Protein AF-A0A352S999-F1 (afdb_monomer)

Radius of gyration: 13.41 Å; Cα contacts (8 Å, |Δi|>4): 61; chains: 1; bounding box: 33×15×32 Å

pLDDT: mean 90.25, std 10.5, range [52.69, 98.38]

Mean predicted aligned error: 4.67 Å

Structure (mmCIF, N/CA/C/O backbone):
data_AF-A0A352S999-F1
#
_entry.id   AF-A0A352S999-F1
#
loop_
_atom_site.group_PDB
_atom_site.id
_atom_site.type_symbol
_atom_site.label_atom_id
_atom_site.label_alt_id
_atom_site.label_comp_id
_atom_site.label_asym_id
_atom_site.label_entity_id
_atom_site.label_seq_id
_atom_site.pdbx_PDB_ins_code
_atom_site.Cartn_x
_atom_site.Cartn_y
_atom_site.Cartn_z
_atom_site.occupancy
_atom_site.B_iso_or_equiv
_atom_site.auth_seq_id
_atom_site.auth_comp_id
_atom_site.auth_asym_id
_atom_site.auth_atom_id
_atom_site.pdbx_PDB_model_num
ATOM 1 N N . GLU A 1 1 ? 4.185 6.994 -8.651 1.00 67.81 1 GLU A N 1
ATOM 2 C CA . GLU A 1 1 ? 4.415 6.225 -9.902 1.00 67.81 1 GLU A CA 1
ATOM 3 C C . GLU A 1 1 ? 5.870 6.221 -10.395 1.00 67.81 1 GLU A C 1
ATOM 5 O O . GLU A 1 1 ? 6.312 5.173 -10.841 1.00 67.81 1 GLU A O 1
ATOM 10 N N . ALA A 1 2 ? 6.634 7.318 -10.285 1.00 79.94 2 ALA A N 1
ATOM 11 C CA . ALA A 1 2 ? 7.992 7.442 -10.850 1.00 79.94 2 ALA A CA 1
ATOM 12 C C . ALA A 1 2 ? 8.980 6.302 -10.511 1.00 79.94 2 ALA A C 1
ATOM 14 O O . ALA A 1 2 ? 9.811 5.942 -11.337 1.00 79.94 2 ALA A O 1
ATOM 15 N N . LEU A 1 3 ? 8.884 5.711 -9.315 1.00 80.31 3 LEU A N 1
ATOM 16 C CA . LEU A 1 3 ? 9.752 4.607 -8.881 1.00 80.31 3 LEU A CA 1
ATOM 17 C C . LEU A 1 3 ? 9.511 3.316 -9.687 1.00 80.31 3 LEU A C 1
ATOM 19 O O . LEU A 1 3 ? 10.444 2.566 -9.945 1.00 80.31 3 LEU A O 1
ATOM 23 N N . VAL A 1 4 ? 8.276 3.096 -10.148 1.00 81.88 4 VAL A N 1
ATOM 24 C CA . VAL A 1 4 ? 7.887 1.934 -10.967 1.00 81.88 4 VAL A CA 1
ATOM 25 C C . VAL A 1 4 ? 8.463 2.021 -12.381 1.00 81.88 4 VAL A C 1
ATOM 27 O O . VAL A 1 4 ? 8.696 0.999 -13.018 1.00 81.88 4 VAL A O 1
ATOM 30 N N . THR A 1 5 ? 8.709 3.238 -12.869 1.00 83.81 5 THR A N 1
ATOM 31 C CA . THR A 1 5 ? 9.182 3.522 -14.231 1.00 83.81 5 THR A CA 1
ATOM 32 C C . T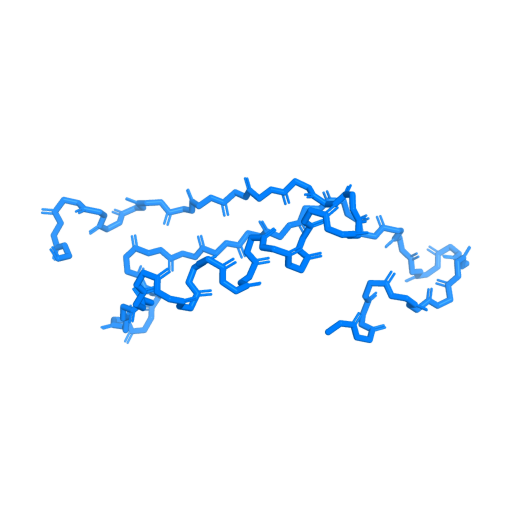HR A 1 5 ? 10.656 3.929 -14.280 1.00 83.81 5 THR A C 1
ATOM 34 O O . THR A 1 5 ? 11.108 4.440 -15.304 1.00 83.81 5 THR A O 1
ATOM 37 N N . ARG A 1 6 ? 11.407 3.763 -13.181 1.00 81.00 6 ARG A N 1
ATOM 38 C CA . ARG A 1 6 ? 12.849 4.052 -13.149 1.00 81.00 6 ARG A CA 1
ATOM 39 C C . ARG A 1 6 ? 13.640 3.082 -14.038 1.00 81.00 6 ARG A C 1
ATOM 41 O O . ARG A 1 6 ? 13.121 2.074 -14.513 1.00 81.00 6 ARG A O 1
ATOM 48 N N . ARG A 1 7 ? 14.898 3.458 -14.292 1.00 74.12 7 ARG A N 1
ATOM 49 C CA . ARG A 1 7 ? 15.849 2.783 -15.187 1.00 74.12 7 ARG A CA 1
ATOM 50 C C . ARG A 1 7 ? 15.931 1.280 -14.890 1.00 74.12 7 ARG A C 1
ATOM 52 O O . ARG A 1 7 ? 15.774 0.869 -13.752 1.00 74.12 7 ARG A O 1
ATOM 59 N N . ALA A 1 8 ? 16.161 0.470 -15.921 1.00 72.69 8 ALA A N 1
ATOM 60 C CA . ALA A 1 8 ? 16.123 -0.993 -15.842 1.00 72.69 8 ALA A CA 1
ATOM 61 C C . ALA A 1 8 ? 17.521 -1.634 -15.735 1.00 72.69 8 ALA A C 1
ATOM 63 O O . ALA A 1 8 ? 17.753 -2.683 -16.335 1.00 72.69 8 ALA A O 1
ATOM 64 N N . ASP A 1 9 ? 18.457 -0.988 -15.038 1.00 79.56 9 ASP A N 1
ATOM 65 C CA . ASP A 1 9 ? 19.802 -1.528 -14.809 1.00 79.56 9 ASP A CA 1
ATOM 66 C C . ASP A 1 9 ? 19.901 -2.284 -13.471 1.00 79.56 9 ASP A C 1
ATOM 68 O O . ASP A 1 9 ? 18.951 -2.334 -12.687 1.00 79.56 9 ASP A O 1
ATOM 72 N N . ILE A 1 10 ? 21.055 -2.910 -13.230 1.00 78.31 10 ILE A N 1
ATOM 73 C CA . ILE A 1 10 ? 21.292 -3.809 -12.091 1.00 78.31 10 ILE A CA 1
ATOM 74 C C . ILE A 1 10 ? 21.095 -3.146 -10.719 1.00 78.31 10 ILE A C 1
ATOM 76 O O . ILE A 1 10 ? 20.858 -3.849 -9.739 1.00 78.31 10 ILE A O 1
ATOM 80 N N . HIS A 1 11 ? 21.162 -1.816 -10.636 1.00 85.12 11 HIS A N 1
ATOM 81 C CA . HIS A 1 11 ? 20.988 -1.077 -9.386 1.00 85.12 11 HIS A CA 1
ATOM 82 C C . HIS A 1 11 ? 19.518 -0.722 -9.110 1.00 85.12 11 HIS A C 1
ATOM 84 O O . HIS A 1 11 ? 19.190 -0.257 -8.018 1.00 85.12 11 HIS A O 1
ATOM 90 N N . TYR A 1 12 ? 18.622 -0.976 -10.069 1.00 81.62 12 TYR A N 1
ATOM 91 C CA . TYR A 1 12 ? 17.191 -0.694 -9.977 1.00 81.62 12 TYR A CA 1
ATOM 92 C C . TYR A 1 12 ? 16.378 -1.950 -10.312 1.00 81.62 12 TYR A C 1
ATOM 94 O O . TYR A 1 12 ? 15.862 -2.099 -11.428 1.00 81.62 12 TYR A O 1
ATOM 102 N N . PRO A 1 13 ? 16.234 -2.881 -9.351 1.00 85.50 13 PRO A N 1
ATOM 103 C CA . PRO A 1 13 ? 15.410 -4.059 -9.558 1.00 85.50 13 PRO A CA 1
ATOM 104 C C . PRO A 1 13 ? 13.982 -3.640 -9.906 1.00 85.50 13 PRO A C 1
ATOM 106 O O . PRO A 1 13 ? 13.375 -2.794 -9.247 1.00 85.50 13 PRO A O 1
ATOM 109 N N . LYS A 1 14 ? 13.438 -4.244 -10.967 1.00 87.00 14 LYS A N 1
ATOM 110 C CA . LYS A 1 14 ? 12.096 -3.921 -11.456 1.00 87.00 14 LYS A CA 1
ATOM 111 C C . LYS A 1 14 ? 11.063 -4.192 -10.354 1.00 87.00 14 LYS A C 1
ATOM 113 O O . LYS A 1 14 ? 10.946 -5.346 -9.933 1.00 87.00 14 LYS A O 1
ATOM 118 N N . PRO A 1 15 ? 10.259 -3.196 -9.943 1.00 91.81 15 PRO A N 1
ATOM 119 C CA . PRO A 1 15 ? 9.224 -3.410 -8.941 1.00 91.81 15 PRO A CA 1
ATOM 120 C C . PRO A 1 15 ? 8.206 -4.472 -9.373 1.00 91.81 15 PRO A C 1
ATOM 122 O O . PRO A 1 15 ? 7.922 -4.657 -10.563 1.00 91.81 15 PRO A O 1
ATOM 125 N N . ARG A 1 16 ? 7.671 -5.199 -8.388 1.00 94.06 16 ARG A N 1
ATOM 126 C CA . ARG A 1 16 ? 6.690 -6.282 -8.592 1.00 94.06 16 ARG A CA 1
ATOM 127 C C . ARG A 1 16 ? 5.492 -6.214 -7.661 1.00 94.06 16 ARG A C 1
ATOM 129 O O . ARG A 1 16 ? 4.459 -6.799 -7.978 1.00 94.06 16 ARG A O 1
ATOM 136 N N . VAL A 1 17 ? 5.635 -5.544 -6.524 1.00 96.19 17 VAL A N 1
ATOM 137 C CA . VAL A 1 17 ? 4.635 -5.529 -5.460 1.00 96.19 17 VAL A CA 1
ATOM 138 C C . VAL A 1 17 ? 4.572 -4.132 -4.857 1.00 96.19 17 VAL A C 1
ATOM 140 O O . VAL A 1 17 ? 5.600 -3.471 -4.717 1.00 96.19 17 VAL A O 1
ATOM 143 N N . VAL A 1 18 ? 3.368 -3.702 -4.505 1.00 96.94 18 VAL A N 1
ATOM 144 C CA . VAL A 1 18 ? 3.115 -2.607 -3.569 1.00 96.94 18 VAL A CA 1
ATOM 145 C C . VAL A 1 18 ? 2.617 -3.243 -2.276 1.00 96.94 18 VAL A C 1
ATOM 147 O O . VAL A 1 18 ? 1.657 -4.010 -2.315 1.00 96.94 18 VAL A O 1
ATOM 150 N N . SER A 1 19 ? 3.274 -2.953 -1.156 1.00 97.25 19 SER A N 1
ATOM 151 C CA . SER A 1 19 ? 2.814 -3.351 0.176 1.00 97.25 19 SER A CA 1
ATOM 152 C C . SER A 1 19 ? 2.326 -2.115 0.920 1.00 97.25 19 SER A C 1
ATOM 154 O O . SER A 1 19 ? 2.995 -1.084 0.866 1.00 97.25 19 SER A O 1
ATOM 156 N N . LEU A 1 20 ? 1.182 -2.218 1.591 1.00 96.94 20 LEU A N 1
ATOM 157 C CA . LEU A 1 20 ? 0.644 -1.177 2.468 1.00 96.94 20 LEU A CA 1
ATOM 158 C C . LEU A 1 20 ? 0.219 -1.778 3.808 1.00 96.94 20 LEU A C 1
ATOM 160 O O . LEU A 1 20 ? -0.269 -2.903 3.837 1.00 96.94 20 LEU A O 1
ATOM 164 N N . THR A 1 21 ? 0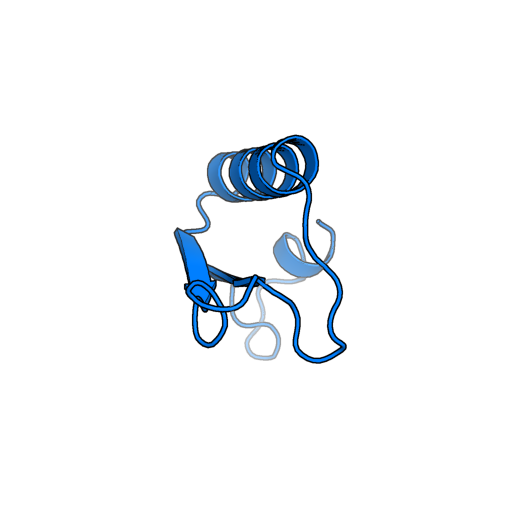.382 -1.030 4.892 1.00 96.94 21 THR A N 1
ATOM 165 C CA . THR A 1 21 ? 0.004 -1.460 6.245 1.00 96.94 21 THR A CA 1
ATOM 166 C C . THR A 1 21 ? -1.305 -0.780 6.641 1.00 96.94 21 THR A C 1
ATOM 168 O O . THR A 1 21 ? -1.445 0.428 6.449 1.00 96.94 21 THR A O 1
ATOM 171 N N . GLN A 1 22 ? -2.274 -1.538 7.157 1.00 95.62 22 GLN A N 1
ATOM 172 C CA . GLN A 1 22 ? -3.593 -1.032 7.546 1.00 95.62 22 GLN A CA 1
ATOM 173 C C . GLN A 1 22 ? -4.038 -1.615 8.904 1.00 95.62 22 GLN A C 1
ATOM 175 O O . GLN A 1 22 ? -4.269 -2.819 9.015 1.00 95.62 22 GLN A O 1
ATOM 180 N N . ALA A 1 23 ? -4.221 -0.808 9.956 1.00 95.00 23 ALA A N 1
ATOM 181 C CA . ALA A 1 23 ? -3.791 0.593 10.105 1.00 95.00 23 ALA A CA 1
ATOM 182 C C . ALA A 1 23 ? -2.262 0.751 9.970 1.00 95.00 23 ALA A C 1
ATOM 184 O O . ALA A 1 23 ? -1.521 -0.198 10.242 1.00 95.00 23 ALA A O 1
ATOM 185 N N . THR A 1 24 ? -1.789 1.931 9.557 1.00 95.31 24 THR A N 1
ATOM 186 C CA . THR A 1 24 ? -0.359 2.202 9.331 1.00 95.31 24 THR A CA 1
ATOM 187 C C . THR A 1 24 ? 0.462 2.083 10.616 1.00 95.31 24 THR A C 1
ATOM 189 O O . THR A 1 24 ? -0.053 2.057 11.736 1.00 95.31 24 THR A O 1
ATOM 192 N N . GLU A 1 25 ? 1.783 2.050 10.470 1.00 95.06 25 GLU A N 1
ATOM 193 C CA . GLU A 1 25 ? 2.738 1.962 11.574 1.00 95.06 25 GLU A CA 1
ATOM 194 C C . GLU A 1 25 ? 2.655 3.158 12.533 1.00 95.06 25 GLU A C 1
ATOM 196 O O . GLU A 1 25 ? 3.038 3.036 13.695 1.00 95.06 25 GLU A O 1
ATOM 201 N N . VAL A 1 26 ? 2.130 4.293 12.061 1.00 95.56 26 VAL A N 1
ATOM 202 C CA . VAL A 1 26 ? 1.967 5.538 12.827 1.00 95.56 26 VAL A CA 1
ATOM 203 C C . VAL A 1 26 ? 0.509 5.812 13.217 1.00 95.56 26 VAL A C 1
ATOM 205 O O . VAL A 1 26 ? 0.172 6.929 13.599 1.00 95.56 26 VAL A O 1
ATOM 208 N N . GLY A 1 27 ? -0.359 4.798 13.142 1.00 93.56 27 GLY A N 1
ATOM 209 C CA . GLY A 1 27 ? -1.734 4.862 13.648 1.00 93.56 27 GLY A CA 1
ATOM 210 C C . GLY A 1 27 ? -2.722 5.611 12.752 1.00 93.56 27 GLY A C 1
ATOM 211 O O . GLY A 1 27 ? -3.790 5.995 13.218 1.00 93.56 27 GLY A O 1
ATOM 212 N N . THR A 1 28 ? -2.390 5.828 11.477 1.00 95.75 28 THR A N 1
ATOM 213 C CA . THR A 1 28 ? -3.340 6.364 10.490 1.00 95.75 28 THR A CA 1
ATOM 214 C C . THR A 1 28 ? -4.046 5.237 9.741 1.00 95.75 28 THR A C 1
ATOM 216 O O . THR A 1 28 ? -3.561 4.109 9.687 1.00 95.75 28 THR A O 1
ATOM 219 N N . VAL A 1 29 ? -5.202 5.537 9.152 1.00 95.88 29 VAL A N 1
ATOM 220 C CA . VAL A 1 29 ? -6.014 4.569 8.407 1.00 95.88 29 VAL A CA 1
ATOM 221 C C . VAL A 1 29 ? -6.187 5.071 6.983 1.00 95.88 29 VAL A C 1
ATOM 223 O O . VAL A 1 29 ? -6.598 6.212 6.782 1.00 95.88 29 VAL A O 1
ATOM 226 N N . TYR A 1 30 ? -5.892 4.219 6.000 1.00 96.81 30 TYR A N 1
ATOM 227 C CA . TYR A 1 30 ? -6.253 4.514 4.613 1.00 96.81 30 TYR A CA 1
ATOM 228 C C . TYR A 1 30 ? -7.768 4.428 4.434 1.00 96.81 30 TYR A C 1
ATOM 230 O O . TYR A 1 30 ? -8.390 3.458 4.877 1.00 96.81 30 TYR A O 1
ATOM 238 N N . THR A 1 31 ? -8.361 5.380 3.724 1.00 97.25 31 THR A N 1
ATOM 239 C CA . THR A 1 31 ? -9.762 5.281 3.306 1.00 97.25 31 THR A CA 1
ATOM 240 C C . THR A 1 31 ? -9.937 4.212 2.227 1.00 97.25 31 THR A C 1
ATOM 242 O O . THR A 1 31 ? -8.987 3.784 1.559 1.00 97.25 31 THR A O 1
ATOM 245 N N . VAL A 1 32 ? -11.179 3.774 2.010 1.00 97.06 32 VAL A N 1
ATOM 246 C CA . VAL A 1 32 ? -11.494 2.813 0.942 1.00 97.06 32 VAL A CA 1
ATOM 247 C C . VAL A 1 32 ? -11.111 3.381 -0.428 1.00 97.06 32 VAL A C 1
ATOM 249 O O . VAL A 1 32 ? -10.590 2.654 -1.278 1.00 97.06 32 VAL A O 1
ATOM 252 N N . GLU A 1 33 ? -11.331 4.674 -0.648 1.00 98.38 33 GLU A N 1
ATOM 253 C CA . GLU A 1 33 ? -11.004 5.387 -1.882 1.00 98.38 33 GLU A CA 1
ATOM 254 C C . GLU A 1 33 ? -9.492 5.419 -2.127 1.00 98.38 33 GLU A C 1
ATOM 256 O O . GLU A 1 33 ? -9.046 5.158 -3.248 1.00 98.38 33 GLU A O 1
ATOM 261 N N . GLU A 1 34 ? -8.695 5.660 -1.085 1.00 98.19 34 GLU A N 1
ATOM 262 C CA . GLU A 1 34 ? -7.233 5.643 -1.167 1.00 98.19 34 GLU A CA 1
ATOM 263 C C . GLU A 1 34 ? -6.706 4.248 -1.514 1.00 98.19 34 GLU A C 1
ATOM 265 O O . GLU A 1 34 ? -5.902 4.100 -2.441 1.00 98.19 34 G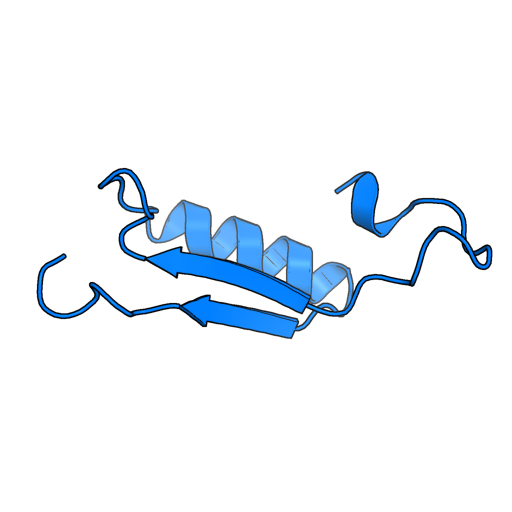LU A O 1
ATOM 270 N N . VAL A 1 35 ? -7.212 3.202 -0.848 1.00 97.75 35 VAL A N 1
ATOM 271 C CA . VAL A 1 35 ? -6.837 1.812 -1.156 1.00 97.75 35 VAL A CA 1
ATOM 272 C C . VAL A 1 35 ? -7.213 1.459 -2.598 1.00 97.75 35 VAL A C 1
ATOM 274 O O . VAL A 1 35 ? -6.406 0.869 -3.325 1.00 97.75 35 VAL A O 1
ATOM 277 N N . ARG A 1 36 ? -8.404 1.861 -3.063 1.00 98.25 36 ARG A N 1
ATOM 278 C CA . ARG A 1 36 ? -8.837 1.662 -4.457 1.00 98.25 36 ARG A CA 1
ATOM 279 C C . ARG A 1 36 ? -7.926 2.382 -5.446 1.00 98.25 36 ARG A C 1
ATOM 281 O O . ARG A 1 36 ? -7.565 1.794 -6.468 1.00 98.25 36 ARG A O 1
ATOM 288 N N . ALA A 1 37 ? -7.530 3.619 -5.156 1.00 98.25 37 ALA A N 1
ATOM 289 C CA . ALA A 1 37 ? -6.628 4.387 -6.007 1.00 98.25 37 ALA A CA 1
ATOM 290 C C . ALA A 1 37 ? -5.251 3.711 -6.122 1.00 98.25 37 ALA A C 1
ATOM 292 O O . ALA A 1 37 ? -4.743 3.531 -7.235 1.00 98.25 37 ALA A O 1
ATOM 293 N N . ILE A 1 38 ? -4.685 3.254 -4.998 1.00 97.19 38 ILE A N 1
ATOM 294 C CA . ILE A 1 38 ? -3.420 2.504 -4.962 1.00 97.19 38 ILE A CA 1
ATO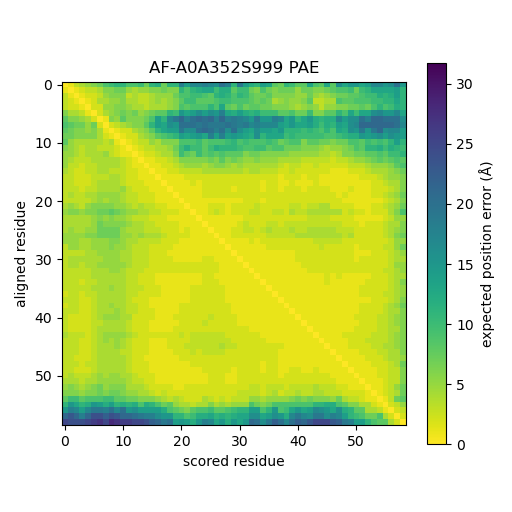M 295 C C . ILE A 1 38 ? -3.537 1.211 -5.780 1.00 97.19 38 ILE A C 1
ATOM 297 O O . ILE A 1 38 ? -2.702 0.948 -6.652 1.00 97.19 38 ILE A O 1
ATOM 301 N N . ALA A 1 39 ? -4.596 0.426 -5.561 1.00 97.56 39 ALA A N 1
ATOM 302 C CA . ALA A 1 39 ? -4.820 -0.829 -6.273 1.00 97.56 39 ALA A CA 1
ATOM 303 C C . ALA A 1 39 ? -4.996 -0.625 -7.788 1.00 97.56 39 ALA A C 1
ATOM 305 O O . ALA A 1 39 ? -4.463 -1.399 -8.587 1.00 97.56 39 ALA A O 1
ATOM 306 N N . ALA A 1 40 ? -5.687 0.440 -8.207 1.00 97.88 40 ALA A N 1
ATOM 307 C CA . ALA A 1 40 ? -5.854 0.776 -9.618 1.00 97.88 40 ALA A CA 1
ATOM 308 C C . ALA A 1 40 ? -4.510 1.095 -10.293 1.00 97.88 40 ALA A C 1
ATOM 310 O O . ALA A 1 40 ? -4.241 0.613 -11.397 1.00 97.88 40 ALA A O 1
ATOM 311 N N . ILE A 1 41 ? -3.645 1.867 -9.626 1.00 96.56 41 ILE A N 1
ATOM 312 C CA . ILE A 1 41 ? -2.289 2.165 -10.109 1.00 96.56 41 ILE A CA 1
ATOM 313 C C . ILE A 1 41 ? -1.464 0.876 -10.215 1.00 96.56 41 ILE A C 1
ATOM 315 O O . ILE A 1 41 ? -0.863 0.617 -11.261 1.00 96.56 41 ILE A O 1
ATOM 319 N N . ALA A 1 42 ? -1.464 0.051 -9.164 1.00 96.44 42 ALA A N 1
ATOM 320 C CA . ALA A 1 42 ? -0.733 -1.212 -9.136 1.00 96.44 42 ALA A CA 1
ATOM 321 C C . ALA A 1 42 ? -1.162 -2.134 -10.288 1.00 96.44 42 ALA A C 1
ATOM 323 O O . ALA A 1 42 ? -0.312 -2.616 -11.038 1.00 96.44 42 ALA A O 1
ATOM 324 N N . LYS A 1 43 ? -2.475 -2.276 -10.519 1.00 96.75 43 LYS A N 1
ATOM 325 C CA . LYS A 1 43 ? -3.031 -3.069 -11.623 1.00 96.75 43 LYS A CA 1
ATOM 326 C C . LYS A 1 43 ? -2.571 -2.565 -12.993 1.00 96.75 43 LYS A C 1
ATOM 328 O O . LYS A 1 43 ? -2.101 -3.367 -13.797 1.00 96.75 43 LYS A O 1
ATOM 333 N N . ARG A 1 44 ? -2.637 -1.249 -13.259 1.00 96.62 44 ARG A N 1
ATOM 334 C CA . ARG A 1 44 ? -2.149 -0.658 -14.528 1.00 96.62 44 ARG A CA 1
ATOM 335 C C . ARG A 1 44 ? -0.666 -0.936 -14.775 1.00 96.62 44 ARG A C 1
ATOM 337 O O . ARG A 1 44 ? -0.239 -1.020 -15.922 1.00 96.62 44 ARG A O 1
ATOM 344 N N . ARG A 1 45 ? 0.120 -1.068 -13.706 1.00 94.62 45 ARG A N 1
ATOM 345 C CA . ARG A 1 45 ? 1.562 -1.340 -13.761 1.00 94.62 45 ARG A CA 1
ATOM 346 C C . ARG A 1 45 ? 1.918 -2.818 -13.596 1.00 94.62 45 ARG A C 1
ATOM 348 O O . ARG A 1 45 ? 3.099 -3.131 -13.499 1.00 94.62 45 ARG A O 1
ATOM 355 N N . GLN A 1 46 ? 0.924 -3.711 -13.583 1.00 95.12 46 GLN A N 1
ATOM 356 C CA . GLN A 1 46 ? 1.109 -5.155 -13.388 1.00 95.12 46 GLN A CA 1
ATOM 357 C C . GLN A 1 46 ? 1.867 -5.492 -12.088 1.00 95.12 46 GLN A C 1
ATOM 359 O O . GLN A 1 46 ? 2.622 -6.462 -12.015 1.00 95.12 46 GLN A O 1
ATOM 364 N N . LEU A 1 47 ? 1.674 -4.672 -11.054 1.00 96.75 47 LEU A N 1
ATOM 365 C CA . LEU A 1 47 ? 2.188 -4.909 -9.711 1.00 96.75 47 LEU A CA 1
ATOM 366 C C . LEU A 1 47 ? 1.140 -5.670 -8.898 1.00 96.75 47 LEU A C 1
ATOM 368 O O . LEU A 1 47 ? -0.056 -5.387 -8.984 1.00 96.75 47 LEU A O 1
ATOM 372 N N . ARG A 1 48 ? 1.595 -6.610 -8.071 1.00 97.69 48 ARG A N 1
ATOM 373 C CA . ARG A 1 48 ? 0.750 -7.229 -7.044 1.00 97.69 48 ARG A CA 1
ATOM 374 C C . ARG A 1 48 ? 0.538 -6.242 -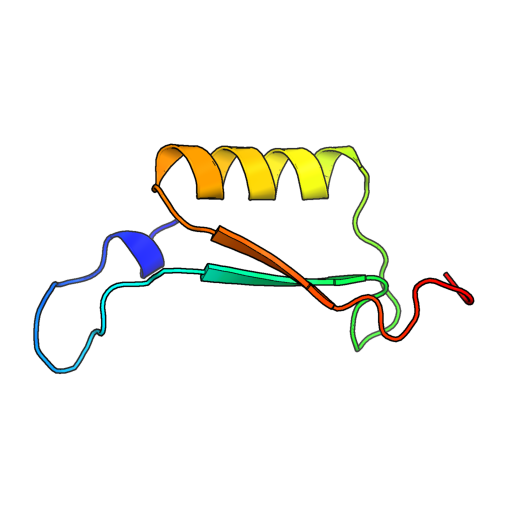5.901 1.00 97.69 48 ARG A C 1
ATOM 376 O O . ARG A 1 48 ? 1.378 -5.375 -5.667 1.00 97.69 48 ARG A O 1
ATOM 383 N N . VAL A 1 49 ? -0.562 -6.396 -5.178 1.00 97.75 49 VAL A N 1
ATOM 384 C CA . VAL A 1 49 ? -0.832 -5.619 -3.967 1.00 97.75 49 VAL A CA 1
ATOM 385 C C . VAL A 1 49 ? 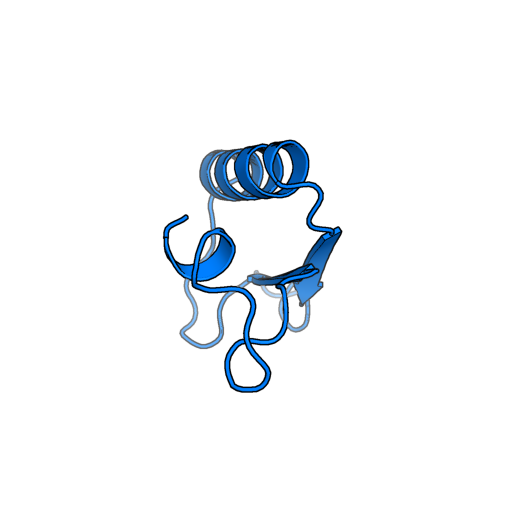-0.836 -6.571 -2.784 1.00 97.75 49 VAL A C 1
ATOM 387 O O . VAL A 1 49 ? -1.481 -7.615 -2.835 1.00 97.75 49 VAL A O 1
ATOM 390 N N . HIS A 1 50 ? -0.100 -6.205 -1.745 1.00 97.81 50 HIS A N 1
ATOM 391 C CA . HIS A 1 50 ? -0.116 -6.846 -0.442 1.00 97.81 50 HIS A CA 1
ATOM 392 C C . HIS A 1 50 ? 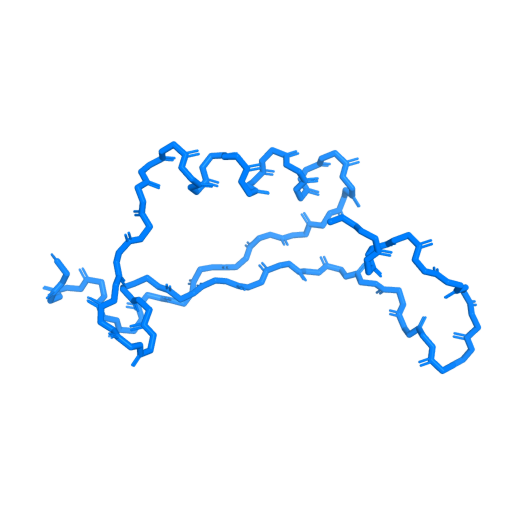-0.630 -5.833 0.586 1.00 97.81 50 HIS A C 1
ATOM 394 O O . HIS A 1 50 ? -0.265 -4.657 0.527 1.00 97.81 50 HIS A O 1
ATOM 400 N N . MET A 1 51 ? -1.475 -6.287 1.509 1.00 97.31 51 MET A N 1
ATOM 401 C CA . MET A 1 51 ? -1.906 -5.501 2.660 1.00 97.31 51 MET A CA 1
ATOM 402 C C . MET A 1 51 ? -1.431 -6.209 3.924 1.00 97.31 51 MET A C 1
ATOM 404 O O . MET A 1 51 ? -1.864 -7.325 4.199 1.00 97.31 51 MET A O 1
ATOM 408 N N . ASP A 1 52 ? -0.553 -5.554 4.677 1.00 96.69 52 ASP A N 1
ATOM 409 C CA . ASP A 1 52 ? -0.216 -5.960 6.034 1.00 96.69 52 ASP A CA 1
ATOM 410 C C . ASP A 1 52 ? -1.337 -5.501 6.976 1.00 96.69 52 ASP A C 1
ATOM 412 O O . ASP A 1 52 ? -1.536 -4.308 7.215 1.00 96.69 52 ASP A O 1
ATOM 416 N N . GLY A 1 53 ? -2.099 -6.474 7.471 1.00 94.50 53 GLY A N 1
ATOM 417 C CA . GLY A 1 53 ? -3.222 -6.283 8.380 1.00 94.50 53 GLY A CA 1
ATOM 418 C C . GLY A 1 53 ? -2.874 -6.521 9.848 1.00 94.50 53 GLY A C 1
ATOM 419 O O . GLY A 1 53 ? -3.766 -6.897 10.606 1.00 94.50 53 GLY A O 1
ATOM 420 N N . ALA A 1 54 ? -1.619 -6.340 10.279 1.00 93.44 54 ALA A N 1
ATOM 421 C CA . ALA A 1 54 ? -1.193 -6.597 11.662 1.00 93.44 54 ALA A CA 1
ATOM 422 C C . ALA A 1 54 ? -2.070 -5.918 12.738 1.00 93.44 54 ALA A C 1
ATOM 424 O O . ALA A 1 54 ? -2.110 -6.372 13.880 1.00 93.44 54 ALA A O 1
ATOM 425 N N . ARG A 1 55 ? -2.781 -4.837 12.384 1.00 91.31 55 ARG A N 1
ATOM 426 C CA . ARG A 1 55 ? -3.684 -4.082 13.269 1.00 91.31 55 ARG A CA 1
ATOM 427 C C . ARG A 1 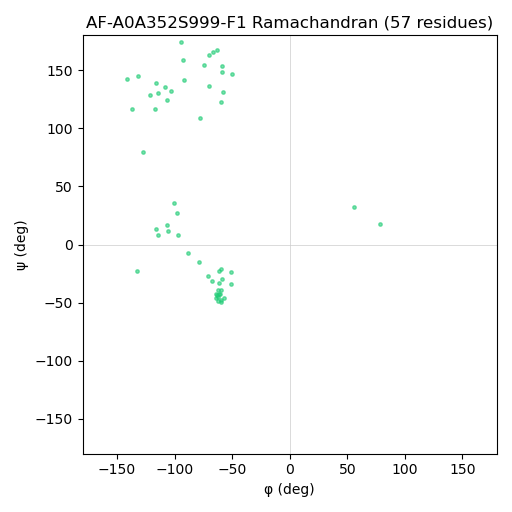55 ? -5.152 -4.125 12.830 1.00 91.31 55 ARG A C 1
ATOM 429 O O . ARG A 1 55 ? -5.948 -3.360 13.354 1.00 91.31 55 ARG A O 1
ATOM 436 N N . PHE A 1 56 ? -5.530 -5.013 11.909 1.00 81.69 56 PHE A N 1
ATOM 437 C CA . PHE A 1 56 ? -6.861 -5.023 11.286 1.00 81.69 56 PHE A CA 1
ATOM 438 C C . PHE A 1 56 ? -8.013 -5.242 12.280 1.00 81.69 56 PHE A C 1
ATOM 440 O O . PHE A 1 56 ?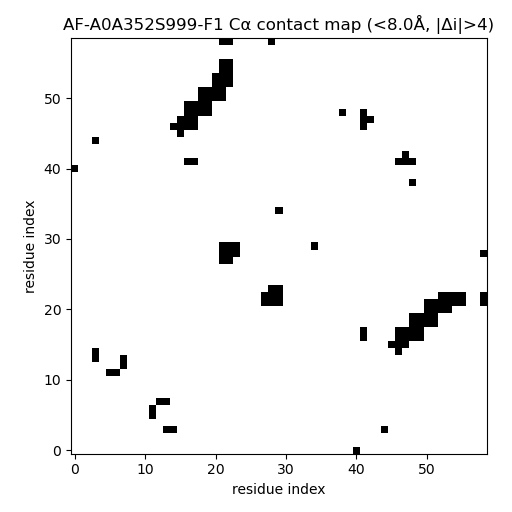 -9.088 -4.690 12.099 1.00 81.69 56 PHE A O 1
ATOM 447 N N . ALA A 1 57 ? -7.789 -6.018 13.347 1.00 69.69 57 ALA A N 1
ATOM 448 C CA . ALA A 1 57 ? -8.803 -6.278 14.376 1.00 69.69 57 ALA A CA 1
ATOM 449 C C . ALA A 1 57 ? -8.977 -5.135 15.400 1.00 69.69 57 ALA A C 1
ATOM 451 O O . ALA A 1 57 ? -9.956 -5.139 16.136 1.00 69.69 57 ALA A O 1
ATOM 452 N N . ASN A 1 58 ? -8.032 -4.190 15.456 1.00 56.38 58 ASN A N 1
ATOM 453 C CA . ASN A 1 58 ? -8.028 -3.045 16.380 1.00 56.38 58 ASN A CA 1
ATOM 454 C C . ASN A 1 58 ? -8.170 -1.695 15.648 1.00 56.38 58 ASN A C 1
ATOM 456 O O . ASN A 1 58 ? -7.948 -0.652 16.263 1.00 56.38 58 ASN A O 1
ATOM 460 N N . ALA A 1 59 ? -8.451 -1.723 14.342 1.00 52.69 59 ALA A N 1
ATOM 461 C CA . ALA A 1 59 ? -8.614 -0.544 13.495 1.00 52.69 59 ALA A CA 1
ATOM 462 C C . ALA A 1 59 ? -10.065 -0.048 13.490 1.00 52.69 59 ALA A C 1
ATOM 464 O O . ALA A 1 59 ? -10.981 -0.901 13.524 1.00 52.69 59 ALA A O 1
#

Secondary structure (DSSP, 8-state):
-TTTTS--STTSPPP-EEEEESS-TTS----HHHHHHHHHHHHHTT-EEEEE-TTGGG-

Sequence (59 aa):
EALVTRRADIHYPKPRVVSLTQATEVGTVYTVEEVRAIAAIAKRRQLRVHMDGARFANA

Foldseek 3Di:
DVLQVDDDDPVRPHAAEDEEEAVHPVRHHDDPVRVVVVVVVCVVSNHYYHYHDVCVVVD

Solvent-accessible surface area (backbone atoms only — not comparable to full-atom values): 3761 Å² total; per-residue (Å²): 114,69,80,72,71,51,69,88,49,95,91,37,76,79,74,54,67,49,76,46,54,36,39,30,99,84,75,48,71,79,51,74,68,55,52,50,53,52,50,52,53,29,54,78,68,71,27,45,80,47,73,46,52,94,37,51,94,81,100

Nearest PDB structures (foldseek):
  5vye-assembly1_C  TM=9.045E-01  e=3.593E-04  Pseudomonas putida
  7yvr-assembly1_C  TM=8.772E-01  e=2.677E-03  Neptunomonas marina
  1svv-assembly1_B  TM=9.186E-01  e=3.021E-02  Leishmania major